Protein AF-A0A485C585-F1 (afdb_monomer_lite)

InterPro domains:
  IPR004216 L-fucose/L-arabinose isomerase, C-terminal [SSF50443] (1-52)
  IPR005763 L-fucose isomerase [PTHR37840] (1-52)
  IPR015888 L-fucose isomerase, C-terminal [PF02952] (1-50)
  IPR038393 L-fucose isomerase, domain 3 superfamily [G3DSA:3.20.14.10] (1-57)

pLDDT: mean 88.47, std 16.09, range [42.75, 98.06]

Foldseek 3Di:
DKDWDQDPPPGIDIDDFDWDFDDDDPVVCCVVCVVPPVVDDDTDTDTDDDPDDPDDPPVPD

Structure (mmCIF, N/CA/C/O backbone):
data_AF-A0A485C585-F1
#
_entry.id   AF-A0A485C585-F1
#
loop_
_atom_site.group_PDB
_atom_site.id
_atom_site.type_symbol
_atom_site.label_atom_id
_atom_site.label_alt_id
_atom_site.label_comp_id
_atom_site.label_asym_id
_atom_site.label_entity_id
_atom_site.label_seq_id
_atom_site.pdbx_PDB_ins_code
_atom_site.Cartn_x
_atom_site.Cartn_y
_atom_site.Cartn_z
_atom_site.occupancy
_atom_site.B_iso_or_equiv
_atom_site.auth_seq_id
_atom_site.auth_comp_id
_atom_site.auth_asym_id
_atom_site.auth_atom_id
_atom_site.pdbx_PDB_model_num
ATOM 1 N N . MET A 1 1 ? 0.700 -5.169 3.824 1.00 94.25 1 MET A N 1
ATOM 2 C CA . MET A 1 1 ? 0.683 -3.812 4.416 1.00 94.25 1 MET A CA 1
ATOM 3 C C . MET A 1 1 ? -0.196 -3.811 5.658 1.00 94.25 1 MET A C 1
ATOM 5 O O . MET A 1 1 ? -1.303 -4.335 5.598 1.00 94.25 1 MET A O 1
ATOM 9 N N . T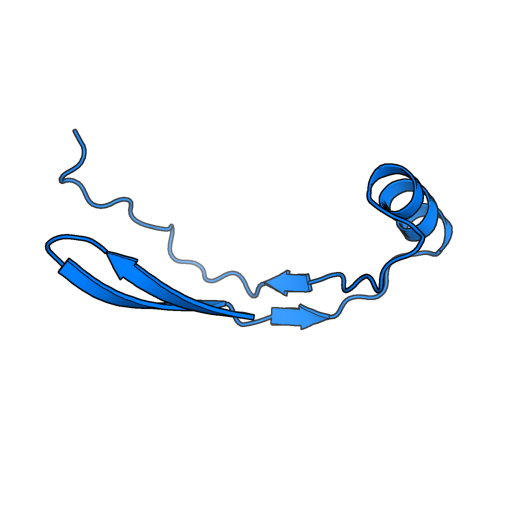HR A 1 2 ? 0.275 -3.240 6.766 1.00 96.50 2 THR A N 1
ATOM 10 C CA . THR A 1 2 ? -0.508 -3.081 8.002 1.00 96.50 2 THR A CA 1
ATOM 11 C C . THR A 1 2 ? -0.394 -1.653 8.525 1.00 96.50 2 THR A C 1
ATOM 13 O O . THR A 1 2 ? 0.622 -0.986 8.318 1.00 96.50 2 THR A O 1
ATOM 16 N N . ARG A 1 3 ? -1.446 -1.160 9.184 1.00 96.50 3 ARG A N 1
ATOM 17 C CA . ARG A 1 3 ? -1.440 0.161 9.823 1.00 96.50 3 ARG A CA 1
ATOM 18 C C . ARG A 1 3 ? -2.329 0.171 11.059 1.00 96.50 3 ARG A C 1
ATOM 20 O O . ARG A 1 3 ? -3.500 -0.190 10.983 1.00 96.50 3 ARG A O 1
ATOM 27 N N . VAL A 1 4 ? -1.776 0.635 12.176 1.00 96.75 4 VAL A N 1
ATOM 28 C CA . VAL A 1 4 ? -2.539 0.956 13.386 1.00 96.75 4 VAL A CA 1
ATOM 29 C C . VAL A 1 4 ? -2.932 2.427 13.338 1.00 96.75 4 VAL A C 1
ATOM 31 O O . VAL A 1 4 ? -2.093 3.286 13.063 1.00 96.75 4 VAL A O 1
ATOM 34 N N . ASN A 1 5 ? -4.200 2.711 13.616 1.00 96.38 5 ASN A N 1
ATOM 35 C CA . ASN A 1 5 ? -4.722 4.066 13.756 1.00 96.38 5 ASN A CA 1
ATOM 36 C C . ASN A 1 5 ? -5.471 4.190 15.086 1.00 96.38 5 ASN A C 1
ATOM 38 O O . ASN A 1 5 ? -6.107 3.238 15.529 1.00 96.38 5 ASN A O 1
ATOM 42 N N . ILE A 1 6 ? -5.432 5.367 15.706 1.00 97.06 6 ILE A N 1
ATOM 43 C CA . ILE A 1 6 ? -6.239 5.686 16.889 1.00 97.06 6 ILE A CA 1
ATOM 44 C C . ILE A 1 6 ? -7.352 6.623 16.433 1.00 97.06 6 ILE A C 1
ATOM 46 O O . ILE A 1 6 ? -7.077 7.734 15.982 1.00 97.06 6 ILE A O 1
ATOM 50 N N . ILE A 1 7 ? -8.604 6.174 16.526 1.00 96.31 7 ILE A N 1
ATOM 51 C CA . ILE A 1 7 ? -9.768 6.962 16.114 1.00 96.31 7 ILE A CA 1
ATOM 52 C C . ILE A 1 7 ? -10.440 7.537 17.361 1.00 96.31 7 ILE A C 1
ATOM 54 O O . ILE A 1 7 ? -10.841 6.801 18.266 1.00 96.31 7 ILE A O 1
ATOM 58 N N . LYS A 1 8 ? -10.569 8.869 17.418 1.00 94.44 8 LYS A N 1
ATOM 59 C CA . LYS A 1 8 ? -11.215 9.572 18.536 1.00 94.44 8 LYS A CA 1
ATOM 60 C C . LYS A 1 8 ? -12.630 9.023 18.756 1.00 94.44 8 LYS A C 1
ATOM 62 O O . LYS A 1 8 ? -13.433 9.006 17.832 1.00 94.44 8 LYS A O 1
ATOM 67 N N . GLY A 1 9 ? -12.922 8.592 19.983 1.00 95.75 9 GLY A N 1
ATOM 68 C CA . GLY A 1 9 ? -14.227 8.043 20.370 1.00 95.75 9 GLY A CA 1
ATOM 69 C C . GLY A 1 9 ? -14.442 6.557 20.056 1.00 95.75 9 GLY A C 1
ATOM 70 O O . GLY A 1 9 ? -15.397 5.986 20.565 1.00 95.75 9 GLY A O 1
ATOM 71 N N . LEU A 1 10 ? -13.558 5.920 19.282 1.00 95.56 10 LEU A N 1
ATOM 72 C CA . LEU A 1 10 ? -13.606 4.479 18.995 1.00 95.56 10 LEU A CA 1
ATOM 73 C C . LEU A 1 10 ? -12.442 3.721 19.649 1.00 95.56 10 LEU A C 1
ATOM 75 O O . LEU A 1 10 ? -12.611 2.591 20.094 1.00 95.56 10 LEU A O 1
ATOM 79 N N . GLY A 1 11 ? -11.268 4.351 19.730 1.00 95.50 11 GLY A N 1
ATOM 80 C CA . GLY A 1 11 ? -10.042 3.728 20.224 1.00 95.50 11 GLY A CA 1
ATOM 81 C C . GLY A 1 11 ? -9.137 3.208 19.095 1.00 95.50 11 GLY A C 1
ATOM 82 O O . GLY A 1 11 ? -9.222 3.698 17.962 1.00 95.50 11 GLY A O 1
ATOM 83 N N . PRO A 1 12 ? -8.207 2.283 19.396 1.00 97.19 12 PRO A N 1
ATOM 84 C CA . PRO A 1 12 ? -7.255 1.760 18.422 1.00 97.19 12 PRO A CA 1
ATOM 85 C C . PRO A 1 12 ? -7.923 0.799 17.431 1.00 97.19 12 PRO A C 1
ATOM 87 O O . PRO A 1 12 ? -8.705 -0.069 17.808 1.00 97.19 12 PRO A O 1
ATOM 90 N N . VAL A 1 13 ? -7.567 0.928 16.155 1.00 97.50 13 VAL A N 1
ATOM 91 C CA . VAL A 1 13 ? -8.057 0.093 15.054 1.00 97.50 13 VAL A CA 1
ATOM 92 C C . VAL A 1 13 ? -6.871 -0.373 14.211 1.00 97.50 13 VAL A C 1
ATOM 94 O O . VAL A 1 13 ? -5.933 0.392 13.971 1.00 97.50 13 VAL A O 1
ATOM 97 N N . LEU A 1 14 ? -6.918 -1.619 13.738 1.00 96.94 14 LEU A N 1
ATOM 98 C CA . LEU A 1 14 ? -5.893 -2.217 12.884 1.00 96.94 14 LEU A CA 1
ATOM 99 C C . LEU A 1 14 ? -6.430 -2.447 11.468 1.00 96.94 14 LEU A C 1
ATOM 101 O O . LEU A 1 14 ? -7.472 -3.071 11.280 1.00 96.94 14 LEU A O 1
ATOM 105 N N . GLN A 1 15 ? -5.686 -1.970 10.473 1.00 96.31 15 GLN A N 1
ATOM 106 C CA . GLN A 1 15 ? -5.919 -2.233 9.055 1.00 96.31 15 GLN A CA 1
ATOM 107 C C . GLN A 1 15 ? -4.885 -3.233 8.535 1.00 96.31 15 GLN A C 1
ATOM 109 O O . GLN A 1 15 ? -3.689 -3.088 8.807 1.00 96.31 15 GLN A O 1
ATOM 114 N N . ILE A 1 16 ? -5.344 -4.221 7.762 1.00 95.31 16 ILE A N 1
ATOM 115 C CA . ILE A 1 16 ? -4.510 -5.261 7.148 1.00 95.31 16 ILE A CA 1
ATOM 116 C C . ILE A 1 16 ? -4.879 -5.381 5.668 1.00 95.31 16 ILE A C 1
ATOM 118 O O . ILE A 1 16 ? -6.050 -5.527 5.326 1.00 95.31 16 ILE A O 1
ATOM 122 N N . ALA A 1 17 ? -3.868 -5.334 4.803 1.00 95.50 17 ALA A N 1
ATOM 123 C CA . ALA A 1 17 ? -3.983 -5.616 3.378 1.00 95.50 17 ALA A CA 1
ATOM 124 C C . ALA A 1 17 ? -2.868 -6.584 2.956 1.00 95.50 17 ALA A C 1
ATOM 126 O O . ALA A 1 17 ? -1.694 -6.202 2.882 1.00 95.50 17 ALA A O 1
ATOM 127 N N . GLU A 1 18 ? -3.234 -7.839 2.703 1.00 96.75 18 GLU A N 1
ATOM 128 C CA . GLU A 1 18 ? -2.354 -8.851 2.108 1.00 96.75 18 GLU A CA 1
ATOM 129 C C . GLU A 1 18 ? -2.191 -8.612 0.603 1.00 96.75 18 GLU A C 1
ATOM 131 O O . GLU A 1 18 ? -3.071 -8.046 -0.047 1.00 96.75 18 GLU A O 1
ATOM 136 N N . GLY A 1 19 ? -1.063 -9.032 0.036 1.00 96.19 19 GLY A N 1
ATOM 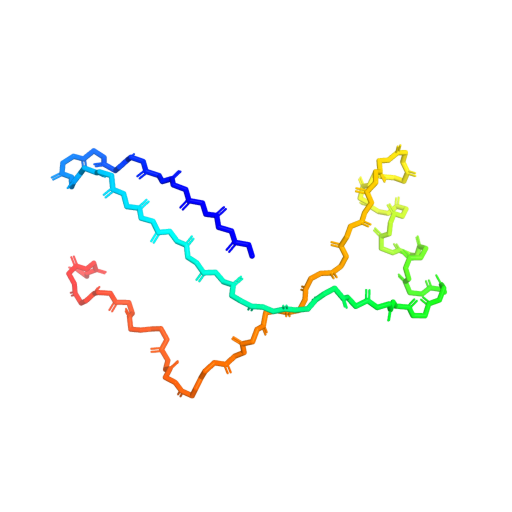137 C CA . GLY A 1 19 ? -0.755 -8.838 -1.377 1.00 96.19 19 GLY A CA 1
ATOM 138 C C . GLY A 1 19 ? 0.690 -9.187 -1.697 1.00 96.19 19 GLY A C 1
ATOM 139 O O . GLY A 1 19 ? 1.376 -9.800 -0.878 1.00 96.19 19 GLY A O 1
ATOM 140 N N . TRP A 1 20 ? 1.151 -8.756 -2.866 1.00 98.00 20 TRP A N 1
ATOM 141 C CA . TRP A 1 20 ? 2.479 -9.081 -3.387 1.00 98.00 20 TRP A CA 1
ATOM 142 C C . TRP A 1 20 ? 3.230 -7.827 -3.825 1.00 98.00 20 TRP A C 1
ATOM 144 O O . TRP A 1 20 ? 2.618 -6.849 -4.264 1.00 98.00 20 TRP A O 1
ATOM 154 N N . SER A 1 21 ? 4.559 -7.869 -3.729 1.00 97.25 21 SER A N 1
ATOM 155 C CA . SER A 1 21 ? 5.413 -6.964 -4.495 1.00 97.25 21 SER A CA 1
ATOM 156 C C . SER A 1 21 ? 5.385 -7.382 -5.961 1.00 97.25 21 SER A C 1
ATOM 158 O O . SER A 1 21 ? 5.466 -8.576 -6.258 1.00 97.25 21 SER A O 1
ATOM 160 N N . VAL A 1 22 ? 5.279 -6.416 -6.867 1.00 96.94 22 VAL A N 1
ATOM 161 C CA . VAL A 1 22 ? 5.238 -6.675 -8.310 1.00 96.94 22 VAL A CA 1
ATOM 162 C C . VAL A 1 22 ? 6.386 -5.977 -9.019 1.00 96.94 22 VAL A C 1
ATOM 164 O O . VAL A 1 22 ? 6.795 -4.880 -8.641 1.00 96.94 22 VAL A O 1
ATOM 167 N N . GLU A 1 23 ? 6.890 -6.617 -10.065 1.00 97.06 23 GLU A N 1
ATOM 168 C CA . GLU A 1 23 ? 7.864 -6.022 -10.968 1.00 97.06 23 GLU A CA 1
ATOM 169 C C . GLU A 1 23 ? 7.126 -5.446 -12.178 1.00 97.06 23 GLU A C 1
ATOM 171 O O . GLU A 1 23 ? 6.322 -6.129 -12.818 1.00 97.06 23 GLU A O 1
ATOM 176 N N . LEU A 1 24 ? 7.360 -4.166 -12.464 1.00 96.69 24 LEU A N 1
ATOM 177 C CA . LEU A 1 24 ? 6.802 -3.500 -13.636 1.00 96.69 24 LEU A CA 1
ATOM 178 C C . LEU A 1 24 ? 7.830 -3.513 -14.772 1.00 96.69 24 LEU A C 1
ATOM 180 O O . LEU A 1 24 ? 9.026 -3.389 -14.502 1.00 96.69 24 LEU A O 1
ATOM 184 N N . PRO A 1 25 ? 7.397 -3.573 -16.046 1.00 98.06 25 PRO A N 1
ATOM 185 C CA . PRO A 1 25 ? 8.296 -3.349 -17.172 1.00 98.06 25 PRO A CA 1
ATOM 186 C C . PRO A 1 25 ? 9.070 -2.036 -17.004 1.00 98.06 25 PRO A C 1
ATOM 188 O O . PRO A 1 25 ? 8.480 -1.018 -16.637 1.00 98.06 25 PRO A O 1
ATOM 191 N N . LYS A 1 26 ? 10.371 -2.043 -17.318 1.00 96.25 26 LYS A N 1
ATOM 192 C CA . LYS A 1 26 ? 11.294 -0.920 -17.065 1.00 96.25 26 LYS A CA 1
ATOM 193 C C . LYS A 1 26 ? 10.743 0.438 -17.509 1.00 96.25 26 LYS A C 1
ATOM 195 O O . LYS A 1 26 ? 10.705 1.366 -16.713 1.00 96.25 26 LYS A O 1
ATOM 200 N N . ALA A 1 27 ? 10.234 0.528 -18.739 1.00 97.69 27 ALA A N 1
ATOM 201 C CA . ALA A 1 27 ? 9.678 1.769 -19.280 1.00 97.69 27 ALA A CA 1
ATOM 202 C C . ALA A 1 27 ? 8.470 2.294 -18.476 1.00 97.69 27 ALA A C 1
ATOM 204 O O . ALA A 1 27 ? 8.317 3.501 -18.305 1.00 97.69 27 ALA A O 1
ATOM 205 N N . MET A 1 28 ? 7.629 1.395 -17.950 1.00 96.94 28 MET A N 1
ATOM 206 C CA . MET A 1 28 ? 6.484 1.761 -17.114 1.00 96.94 28 MET A CA 1
ATOM 207 C C . MET A 1 28 ? 6.938 2.224 -15.729 1.00 96.94 28 MET A C 1
ATOM 209 O O . MET A 1 28 ? 6.440 3.234 -15.234 1.00 96.94 28 MET A O 1
ATOM 213 N N . HIS A 1 29 ? 7.888 1.507 -15.119 1.00 96.81 29 HIS A N 1
ATOM 214 C CA . HIS A 1 29 ? 8.464 1.912 -13.840 1.00 96.81 29 HIS A CA 1
ATOM 215 C C . HIS A 1 29 ? 9.088 3.306 -13.938 1.00 96.81 29 HIS A C 1
ATOM 217 O O . HIS A 1 29 ? 8.702 4.177 -13.164 1.00 96.81 29 HIS A O 1
ATOM 223 N N . ASP A 1 30 ? 9.960 3.536 -14.923 1.00 96.69 30 ASP A N 1
ATOM 224 C CA . ASP A 1 30 ? 10.675 4.805 -15.103 1.00 96.69 30 ASP A CA 1
ATOM 225 C C . ASP A 1 30 ? 9.718 5.989 -15.258 1.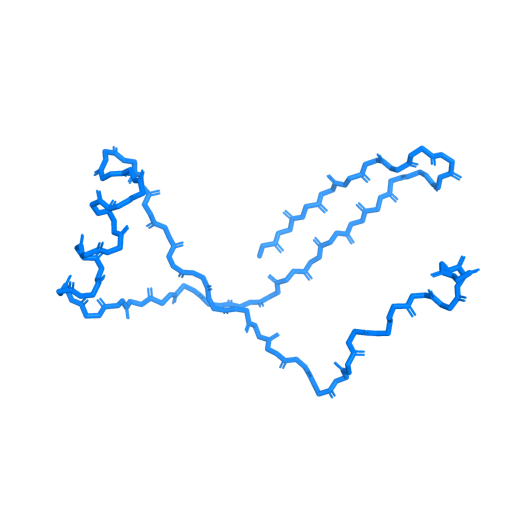00 96.69 30 ASP A C 1
ATOM 227 O O . ASP A 1 30 ? 9.910 7.044 -14.654 1.00 96.69 30 ASP A O 1
ATOM 231 N N . GLN A 1 31 ? 8.649 5.808 -16.039 1.00 97.06 31 GLN A N 1
ATOM 232 C CA . GLN A 1 31 ? 7.666 6.860 -16.275 1.00 97.06 31 GLN A CA 1
ATOM 233 C C . GLN A 1 31 ? 6.891 7.240 -15.002 1.00 97.06 31 GLN A C 1
ATOM 235 O O . GLN A 1 31 ? 6.554 8.412 -14.815 1.00 97.06 31 GLN A O 1
ATOM 240 N N . LEU A 1 32 ? 6.574 6.271 -14.138 1.00 96.44 32 LEU A N 1
ATOM 241 C CA . LEU A 1 32 ? 5.860 6.522 -12.882 1.00 96.44 32 LEU A CA 1
ATOM 242 C C . LEU A 1 32 ? 6.793 7.051 -11.784 1.00 96.44 32 LEU A C 1
ATOM 244 O O . LEU A 1 32 ? 6.417 7.951 -11.029 1.00 96.44 32 LEU A O 1
ATOM 248 N N . ASP A 1 33 ? 8.008 6.517 -11.716 1.00 95.44 33 ASP A N 1
ATOM 249 C CA . ASP A 1 33 ? 9.015 6.859 -10.714 1.00 95.44 33 ASP A CA 1
ATOM 250 C C . ASP A 1 33 ? 9.519 8.301 -10.893 1.00 95.44 33 ASP A C 1
ATOM 252 O O . ASP A 1 33 ? 9.502 9.088 -9.942 1.00 95.44 33 ASP A O 1
ATOM 256 N N . ALA A 1 34 ? 9.787 8.710 -12.141 1.00 96.00 34 ALA A N 1
ATOM 257 C CA . ALA A 1 34 ? 10.169 10.083 -12.486 1.00 96.00 34 ALA A CA 1
ATOM 258 C C . ALA A 1 34 ? 9.092 11.131 -12.141 1.00 96.00 34 ALA A C 1
ATOM 260 O O . ALA A 1 34 ? 9.405 12.307 -11.963 1.00 96.00 34 ALA A O 1
ATOM 261 N N . ARG A 1 35 ? 7.820 10.721 -12.039 1.00 96.38 35 ARG A N 1
ATOM 262 C CA . ARG A 1 35 ? 6.691 11.593 -11.663 1.00 96.38 35 ARG A CA 1
ATOM 263 C C . ARG A 1 35 ? 6.407 11.621 -10.161 1.00 96.38 35 ARG A C 1
ATOM 265 O O . ARG A 1 35 ? 5.537 12.384 -9.745 1.00 96.38 35 ARG A O 1
ATOM 272 N N . THR A 1 36 ? 7.088 10.787 -9.376 1.00 94.44 36 THR A N 1
ATOM 273 C CA . THR A 1 36 ? 6.832 10.625 -7.940 1.00 94.44 36 THR A CA 1
ATOM 274 C C . THR A 1 36 ? 8.006 11.159 -7.126 1.00 94.44 36 THR A C 1
ATOM 276 O O . THR A 1 36 ? 7.943 12.289 -6.645 1.00 94.44 36 THR A O 1
ATOM 279 N N . ASN A 1 37 ? 9.071 10.366 -6.974 1.00 88.69 37 ASN A N 1
ATOM 280 C CA . ASN A 1 37 ? 10.340 10.778 -6.382 1.00 88.69 37 ASN A CA 1
ATOM 281 C C . ASN A 1 37 ? 11.410 9.719 -6.685 1.00 88.69 37 ASN A C 1
ATOM 283 O O . ASN A 1 37 ? 11.559 8.753 -5.941 1.00 88.69 37 ASN A O 1
ATOM 287 N N . SER A 1 38 ? 12.176 9.931 -7.752 1.00 88.81 38 SER A N 1
ATOM 288 C CA . SER A 1 38 ? 13.146 8.950 -8.250 1.00 88.81 38 SER A CA 1
ATOM 289 C C . SER A 1 38 ? 14.388 8.758 -7.379 1.00 88.81 38 SER A C 1
ATOM 291 O O . SER A 1 38 ? 15.216 7.891 -7.645 1.00 88.81 38 SER A O 1
ATOM 293 N N . THR A 1 39 ? 14.549 9.567 -6.331 1.00 94.12 39 THR A N 1
ATOM 294 C CA . THR A 1 39 ? 15.679 9.441 -5.398 1.00 94.12 39 THR A CA 1
ATOM 295 C C . THR A 1 39 ? 15.379 8.515 -4.220 1.00 94.12 39 THR A C 1
ATOM 297 O O . THR A 1 39 ? 16.268 8.239 -3.415 1.00 94.12 39 THR A O 1
ATOM 300 N N . TRP A 1 40 ? 14.134 8.053 -4.080 1.00 95.19 40 TRP A N 1
ATOM 301 C CA . TRP A 1 40 ? 13.671 7.255 -2.946 1.00 95.19 40 TRP A CA 1
ATOM 302 C C . TRP A 1 40 ? 13.416 5.795 -3.346 1.00 95.19 40 TRP A C 1
ATOM 304 O O . TRP A 1 40 ? 13.138 5.511 -4.508 1.00 95.19 40 TRP A O 1
ATOM 314 N N . PRO A 1 41 ? 13.491 4.843 -2.396 1.00 95.38 41 PRO A N 1
ATOM 315 C CA . PRO A 1 41 ? 13.190 3.447 -2.687 1.00 95.38 41 PRO A CA 1
ATOM 316 C C . PRO A 1 41 ? 11.692 3.249 -2.965 1.00 95.38 41 PRO A C 1
ATOM 318 O O . PRO A 1 41 ? 10.845 3.558 -2.124 1.00 95.38 41 PRO A O 1
ATOM 321 N N . THR A 1 42 ? 11.373 2.666 -4.122 1.00 96.31 42 THR A N 1
ATOM 322 C CA . THR A 1 42 ? 9.997 2.391 -4.564 1.00 96.31 42 THR A CA 1
ATOM 323 C C . THR A 1 42 ? 9.650 0.906 -4.397 1.00 96.31 42 THR A C 1
ATOM 325 O O . THR A 1 42 ? 10.425 0.023 -4.752 1.00 96.31 42 THR A O 1
ATOM 328 N N . THR A 1 43 ? 8.456 0.605 -3.874 1.00 96.50 43 THR A N 1
ATOM 329 C CA . THR A 1 43 ? 7.878 -0.753 -3.853 1.00 96.50 43 THR A CA 1
ATOM 330 C C . THR A 1 43 ? 6.489 -0.725 -4.480 1.00 96.50 43 THR A C 1
ATOM 332 O O . THR A 1 43 ? 5.577 -0.098 -3.942 1.00 96.50 43 THR A O 1
ATOM 335 N N . TRP A 1 44 ? 6.303 -1.432 -5.597 1.00 97.38 44 TRP A N 1
ATOM 336 C CA . TRP A 1 44 ? 4.990 -1.598 -6.224 1.00 97.38 44 TRP A CA 1
ATOM 337 C C . TRP A 1 44 ? 4.222 -2.726 -5.536 1.00 97.38 44 TRP A C 1
ATOM 339 O O . TRP A 1 44 ? 4.683 -3.866 -5.508 1.00 97.38 44 TRP A O 1
ATOM 349 N N . PHE A 1 45 ? 3.053 -2.417 -4.973 1.00 97.56 45 PHE A N 1
ATOM 350 C CA . PHE A 1 45 ? 2.254 -3.357 -4.185 1.00 97.56 45 PHE A CA 1
ATOM 351 C C . PHE A 1 45 ? 0.897 -3.628 -4.840 1.00 97.56 45 PHE A C 1
ATOM 353 O O . PHE A 1 45 ? 0.116 -2.703 -5.066 1.00 97.56 45 PHE A O 1
ATOM 360 N N . ALA A 1 46 ? 0.596 -4.903 -5.093 1.00 96.94 46 ALA A N 1
ATOM 361 C CA . ALA A 1 46 ? -0.697 -5.358 -5.596 1.00 96.94 46 ALA A CA 1
ATOM 362 C C . ALA A 1 46 ? -1.471 -6.087 -4.478 1.00 96.94 46 ALA A C 1
ATOM 364 O O . ALA A 1 46 ? -1.094 -7.206 -4.110 1.00 96.94 46 ALA A O 1
ATOM 365 N N . PRO A 1 47 ? -2.539 -5.489 -3.911 1.00 96.56 47 PRO A N 1
ATOM 366 C CA . PRO A 1 47 ? -3.319 -6.126 -2.856 1.00 96.56 47 PRO A CA 1
ATOM 367 C C . PRO A 1 47 ? -4.157 -7.290 -3.394 1.00 96.56 47 PRO A C 1
ATOM 369 O O . PRO A 1 47 ? -4.723 -7.225 -4.489 1.00 96.56 47 PRO A O 1
ATOM 372 N N . ARG A 1 48 ? -4.308 -8.340 -2.584 1.00 94.44 48 ARG A N 1
ATOM 373 C CA . ARG A 1 48 ? -5.231 -9.438 -2.874 1.00 94.44 48 ARG A CA 1
ATOM 374 C C . ARG A 1 48 ? -6.668 -8.941 -2.737 1.00 94.44 48 ARG A C 1
ATOM 376 O O . ARG A 1 48 ? -7.107 -8.562 -1.654 1.00 94.44 48 ARG A O 1
ATOM 383 N N . LEU A 1 49 ? -7.422 -8.992 -3.831 1.00 93.12 49 LEU A N 1
ATOM 384 C CA . LEU A 1 49 ? -8.847 -8.672 -3.814 1.00 93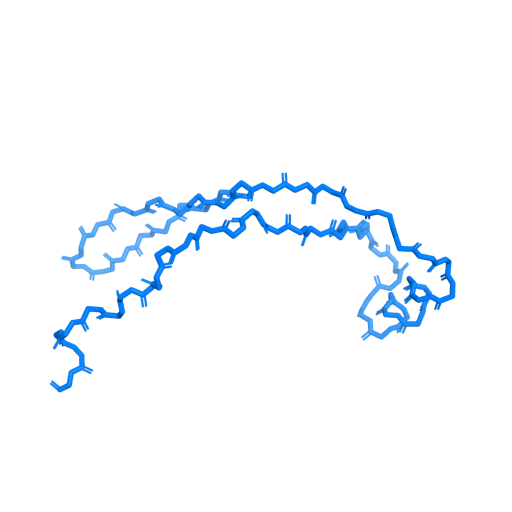.12 49 LEU A CA 1
ATOM 385 C C . LEU A 1 49 ? -9.658 -9.853 -3.269 1.00 93.12 49 LEU A C 1
ATOM 387 O O . LEU A 1 49 ? -9.431 -11.006 -3.640 1.00 93.12 49 LEU A O 1
ATOM 391 N N . HIS A 1 50 ? -10.648 -9.562 -2.425 1.00 86.06 50 HIS A N 1
ATOM 392 C CA . HIS A 1 50 ? -11.684 -10.519 -2.039 1.00 86.06 50 HIS A CA 1
ATOM 393 C C . HIS A 1 50 ? -13.005 -10.204 -2.750 1.00 86.06 50 HIS A C 1
ATOM 395 O O . HIS A 1 50 ? -13.270 -9.062 -3.124 1.00 86.06 50 HIS A O 1
ATOM 401 N N . ARG A 1 51 ? -13.888 -11.198 -2.891 1.00 71.81 51 ARG A N 1
ATOM 402 C CA . ARG A 1 51 ? -15.170 -11.038 -3.606 1.00 71.81 51 ARG A CA 1
ATOM 403 C C . ARG A 1 51 ? -16.213 -10.180 -2.883 1.00 71.81 51 ARG A C 1
ATOM 405 O O . ARG A 1 51 ? -17.212 -9.803 -3.487 1.00 71.81 51 ARG A O 1
ATOM 412 N N . GLN A 1 52 ? -16.016 -9.869 -1.606 1.00 69.12 52 GLN A N 1
ATOM 413 C CA . GLN A 1 52 ? -16.941 -9.022 -0.861 1.00 69.12 52 GLN A CA 1
ATOM 414 C C . GLN A 1 52 ? -16.711 -7.547 -1.230 1.00 69.12 52 GLN A C 1
ATOM 416 O O . GLN A 1 52 ? -15.580 -7.083 -1.311 1.00 69.12 52 GLN A O 1
ATOM 421 N N . ARG A 1 53 ? -17.771 -6.779 -1.490 1.00 58.28 53 ARG A N 1
ATOM 422 C CA . ARG A 1 53 ? -17.640 -5.317 -1.608 1.00 58.28 53 ARG A CA 1
ATOM 423 C C . ARG A 1 53 ? -17.369 -4.748 -0.219 1.00 58.28 53 ARG A C 1
ATOM 425 O O . ARG A 1 53 ? -18.030 -5.163 0.732 1.00 58.28 53 ARG A O 1
ATOM 432 N N . ALA A 1 54 ? -16.462 -3.777 -0.114 1.00 58.44 54 ALA A N 1
ATOM 433 C CA . ALA A 1 54 ? -16.344 -2.965 1.091 1.00 58.44 54 ALA A CA 1
ATOM 434 C C . ALA A 1 54 ? -17.715 -2.327 1.370 1.00 58.44 54 ALA A C 1
ATOM 436 O O . ALA A 1 54 ? -18.176 -1.461 0.623 1.00 58.44 54 ALA A O 1
ATOM 437 N N . ARG A 1 55 ? -18.419 -2.822 2.394 1.00 54.31 55 ARG A N 1
ATOM 438 C CA . ARG A 1 55 ? -19.658 -2.205 2.861 1.00 54.31 55 ARG A CA 1
ATOM 439 C C . ARG A 1 55 ? -19.251 -0.967 3.643 1.00 54.31 55 ARG A C 1
ATOM 441 O O . ARG A 1 55 ? -18.703 -1.087 4.733 1.00 54.31 55 ARG A O 1
ATOM 448 N N . LEU A 1 56 ? -19.493 0.208 3.070 1.00 51.91 56 LEU A N 1
ATOM 449 C CA . LEU A 1 56 ? -19.454 1.440 3.848 1.00 51.91 56 LEU A CA 1
ATOM 450 C C . LEU A 1 56 ? -20.510 1.317 4.959 1.00 51.91 56 LEU A C 1
ATOM 452 O O . LEU A 1 56 ? -21.628 0.877 4.664 1.00 51.91 56 LEU A O 1
ATOM 456 N N . PRO A 1 57 ? -20.173 1.637 6.219 1.00 47.03 57 PRO A N 1
ATOM 457 C CA . PRO A 1 57 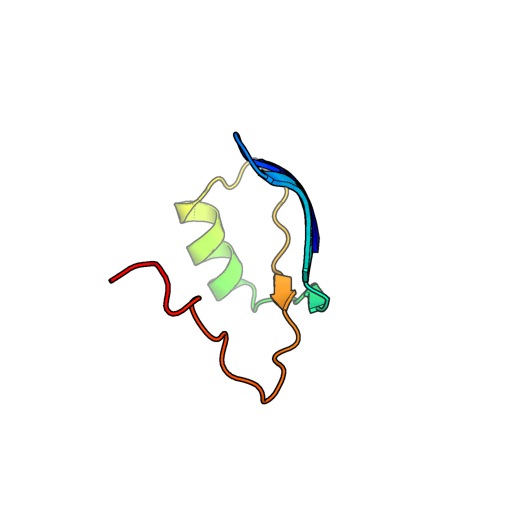? -21.138 1.585 7.304 1.00 47.03 57 PRO A CA 1
ATOM 458 C C . PRO A 1 57 ? -22.309 2.514 6.975 1.00 47.03 57 PRO A C 1
ATOM 460 O O . PRO A 1 57 ? -22.127 3.678 6.627 1.00 47.03 57 PRO A O 1
ATOM 463 N N . THR A 1 58 ? -23.526 1.987 7.085 1.00 55.88 58 THR A N 1
ATOM 464 C CA . THR A 1 58 ? -24.792 2.684 6.809 1.00 55.88 58 THR A CA 1
ATOM 465 C C . THR A 1 58 ? -25.065 3.869 7.743 1.00 55.88 58 THR A C 1
ATOM 467 O O . THR A 1 58 ? -26.064 4.550 7.556 1.00 55.88 58 THR A O 1
ATOM 470 N N . SER A 1 59 ? -24.191 4.137 8.720 1.00 48.12 59 SER A N 1
ATOM 471 C CA . SER A 1 59 ? -24.317 5.223 9.699 1.00 48.12 59 SER A CA 1
ATOM 472 C C . SER A 1 59 ? -23.724 6.566 9.245 1.00 48.12 59 SER A C 1
ATOM 474 O O . SER A 1 59 ? -23.643 7.480 10.057 1.00 48.12 59 SER A O 1
ATOM 476 N N . ILE A 1 60 ? -23.257 6.684 7.996 1.00 50.97 60 ILE A N 1
ATOM 477 C CA . ILE A 1 60 ? -22.779 7.948 7.400 1.00 50.97 60 ILE A CA 1
ATOM 478 C C . ILE A 1 60 ? -23.705 8.334 6.230 1.00 50.97 60 ILE A C 1
ATOM 480 O O . ILE A 1 60 ? -23.278 8.467 5.082 1.00 50.97 60 ILE A O 1
ATOM 484 N N . ARG A 1 61 ? -25.004 8.439 6.522 1.00 42.75 61 ARG A N 1
ATOM 485 C CA . ARG A 1 61 ? -25.993 9.201 5.748 1.00 42.75 61 ARG A CA 1
ATOM 486 C C . ARG A 1 61 ? -26.727 10.130 6.695 1.00 42.75 61 ARG A C 1
ATOM 488 O O . ARG A 1 61 ? -26.958 9.691 7.842 1.00 42.75 61 ARG A O 1
#

Secondary structure (DSSP, 8-state):
-EEEEEETTTEEEEEE--EEE-PPPHHHHHHHHTTT-TTS----EEEPP-SS-----TT--

Radius of gy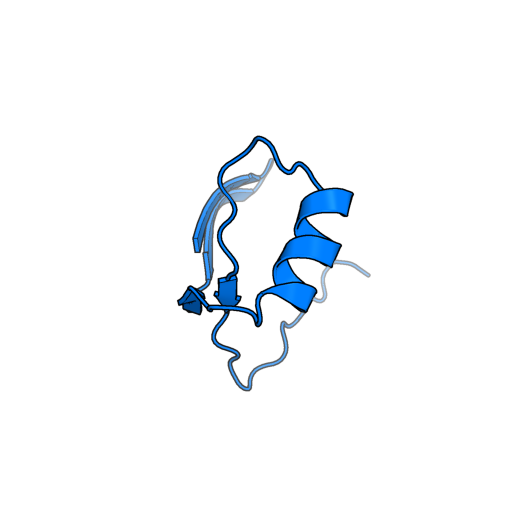ration: 16.84 Å; chains: 1; bounding box: 42×23×40 Å

Organism: Raoultella planticola (NCBI:txid575)

Sequence (61 aa):
MTRVNIIKGLGPVLQIAEGWSVELPKAMHDQLDARTNSTWPTTWFAPRLHRQRARLPTSIR